Protein AF-A0A8A3P144-F1 (afdb_monomer_lite)

pLDDT: mean 85.78, std 9.94, range [51.09, 96.75]

Radius of gyration: 16.14 Å; chains: 1; bounding box: 39×35×42 Å

Secondary structure (DSSP, 8-state):
-B--EESTTT-TT--SS-EE--EEEEEETTTTEEEEEEPSSSSEEESSEEEEE--SSS-EEEEE-SEEETTSSS--EEPPTTEEEEEETTT--EEEEE--SSPPPP-BS-EEEEEE-TTSS-EEEEEEEEE--STT-PEEEEEEEEEE----

InterPro domains:
  IPR011043 Galactose oxidase/kelch, beta-propeller [SSF50965] (21-150)
  IPR015915 Kelch-type beta-propeller [G3DSA:2.120.10.80] (1-152)

Structure (mmCIF, N/CA/C/O backbone):
data_AF-A0A8A3P144-F1
#
_entry.id   AF-A0A8A3P144-F1
#
loop_
_atom_site.group_PDB
_atom_site.id
_atom_site.type_symbol
_atom_site.label_atom_id
_atom_site.label_alt_id
_atom_site.label_comp_id
_atom_site.label_asym_id
_atom_site.label_entity_id
_atom_site.label_seq_id
_atom_site.pdbx_PDB_ins_code
_atom_site.Cartn_x
_atom_site.Cartn_y
_atom_site.Cartn_z
_atom_site.occupancy
_atom_site.B_iso_or_equiv
_atom_site.auth_seq_id
_atom_site.auth_comp_id
_atom_site.auth_asym_id
_atom_site.auth_atom_id
_atom_site.pdbx_PDB_model_num
ATOM 1 N N . MET A 1 1 ? -8.048 8.316 -3.519 1.00 55.22 1 MET A N 1
ATOM 2 C CA . MET A 1 1 ? -6.981 7.533 -4.182 1.00 55.22 1 MET A CA 1
ATOM 3 C C . MET A 1 1 ? -5.641 8.124 -3.805 1.00 55.22 1 MET A C 1
ATOM 5 O O . MET A 1 1 ? -5.448 9.298 -4.099 1.00 55.22 1 MET A O 1
ATOM 9 N N . LEU A 1 2 ? -4.761 7.354 -3.170 1.00 61.09 2 LEU A N 1
ATOM 10 C CA . LEU A 1 2 ? -3.393 7.776 -2.901 1.00 61.09 2 LEU A CA 1
ATOM 11 C C . LEU A 1 2 ? -2.446 7.190 -3.944 1.00 61.09 2 LEU A C 1
ATOM 13 O O . LEU A 1 2 ? -2.492 5.984 -4.158 1.00 61.09 2 LEU A O 1
ATOM 17 N N . GLY A 1 3 ? -1.598 8.031 -4.536 1.00 66.88 3 GLY A N 1
ATOM 18 C CA . GLY A 1 3 ? -0.519 7.586 -5.413 1.00 66.88 3 GLY A CA 1
ATOM 19 C C . GLY A 1 3 ? -1.013 7.011 -6.741 1.00 66.88 3 GLY A C 1
ATOM 20 O O . GLY A 1 3 ? -1.740 6.023 -6.805 1.00 66.88 3 GLY A O 1
ATOM 21 N N . ARG A 1 4 ? -0.641 7.649 -7.847 1.00 76.88 4 ARG A N 1
ATOM 22 C CA . ARG A 1 4 ? -0.877 7.158 -9.213 1.00 76.88 4 ARG A CA 1
ATOM 23 C C . ARG A 1 4 ? 0.103 7.805 -10.172 1.00 76.88 4 ARG A C 1
ATOM 25 O O . ARG A 1 4 ? 0.522 8.943 -9.952 1.00 76.88 4 ARG A O 1
ATOM 32 N N . TRP A 1 5 ? 0.369 7.109 -11.270 1.00 83.12 5 TRP A N 1
ATOM 33 C CA . TRP A 1 5 ? 0.962 7.710 -12.455 1.00 83.12 5 TRP A CA 1
ATOM 34 C C . TRP A 1 5 ? 0.036 8.781 -13.037 1.00 83.12 5 TRP A C 1
ATOM 36 O O . TRP A 1 5 ? -1.135 8.515 -13.302 1.00 83.12 5 TRP A O 1
ATOM 46 N N . GLN A 1 6 ? 0.584 9.976 -13.234 1.00 84.00 6 GLN A N 1
ATOM 47 C CA . GLN A 1 6 ? 0.047 11.020 -14.092 1.00 84.00 6 GLN A CA 1
ATOM 48 C C . GLN A 1 6 ? 0.870 11.046 -15.372 1.00 84.00 6 GLN A C 1
ATOM 50 O O . GLN A 1 6 ? 2.082 11.241 -1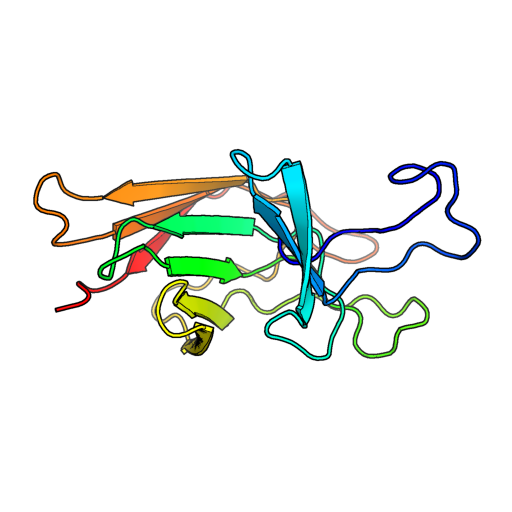5.337 1.00 84.00 6 GLN A O 1
ATOM 55 N N . SER A 1 7 ? 0.219 10.790 -16.493 1.00 84.81 7 SER A N 1
ATOM 56 C CA . SER A 1 7 ? 0.803 10.840 -17.827 1.00 84.81 7 SER A CA 1
ATOM 57 C C . SER A 1 7 ? -0.290 11.162 -18.845 1.00 84.81 7 SER A C 1
ATOM 59 O O . SER A 1 7 ? -1.474 11.189 -18.504 1.00 84.81 7 SER A O 1
ATOM 61 N N . ASN A 1 8 ? 0.084 11.323 -20.115 1.00 85.81 8 ASN A N 1
ATOM 62 C CA . ASN A 1 8 ? -0.885 11.494 -21.201 1.00 85.81 8 ASN A CA 1
ATOM 63 C C . ASN A 1 8 ? -1.885 10.314 -21.309 1.00 85.81 8 ASN A C 1
ATOM 65 O O . ASN A 1 8 ? -2.995 10.478 -21.802 1.00 85.81 8 ASN A O 1
ATOM 69 N N . ALA A 1 9 ? -1.527 9.124 -20.804 1.00 83.81 9 ALA A N 1
ATOM 70 C CA . ALA A 1 9 ? -2.426 7.967 -20.780 1.00 83.81 9 ALA A CA 1
ATOM 71 C C . ALA A 1 9 ? -3.496 8.045 -19.675 1.00 83.81 9 ALA A C 1
ATOM 73 O O . ALA A 1 9 ? -4.558 7.443 -19.812 1.00 83.81 9 ALA A O 1
ATOM 74 N N . SER A 1 10 ? -3.228 8.754 -18.572 1.00 82.31 10 SER A N 1
ATOM 75 C CA . SER A 1 10 ? -4.183 8.924 -17.468 1.00 82.31 10 SER A CA 1
ATOM 76 C C . SER A 1 10 ? -4.959 10.238 -17.548 1.00 82.31 10 SER A C 1
ATOM 78 O O . SER A 1 10 ? -6.091 10.308 -17.079 1.00 82.31 10 SER A O 1
ATOM 80 N N . ASN A 1 11 ? -4.348 11.285 -18.104 1.00 82.88 11 ASN A N 1
ATOM 81 C CA . ASN A 1 11 ? -4.936 12.605 -18.275 1.00 82.88 11 ASN A CA 1
ATOM 82 C C . ASN A 1 11 ? -4.487 13.188 -19.630 1.00 82.88 11 ASN A C 1
ATOM 84 O O . ASN A 1 11 ? -3.324 13.573 -19.748 1.00 82.88 11 ASN A O 1
ATOM 88 N N . PRO A 1 12 ? -5.387 13.319 -20.623 1.00 85.44 12 PRO A N 1
ATOM 89 C CA . PRO A 1 12 ? -5.053 13.867 -21.942 1.00 85.44 12 PRO A CA 1
ATOM 90 C C . PRO A 1 12 ? -4.514 15.306 -21.921 1.00 85.44 12 PRO A C 1
ATOM 92 O O . PRO A 1 12 ? -3.872 15.740 -22.871 1.00 85.44 12 PRO A O 1
ATOM 95 N N . ALA A 1 13 ? -4.780 16.065 -20.852 1.00 86.25 13 ALA A N 1
ATOM 96 C CA . ALA A 1 13 ? -4.259 17.419 -20.666 1.00 86.25 13 ALA A CA 1
ATOM 97 C C . ALA A 1 13 ? -2.873 17.449 -19.986 1.00 86.25 13 ALA A C 1
ATOM 99 O O . ALA A 1 13 ? -2.346 18.526 -19.708 1.00 86.25 13 ALA A O 1
ATOM 100 N N . TRP A 1 14 ? -2.284 16.289 -19.670 1.00 85.00 14 TRP A N 1
ATOM 101 C CA . TRP A 1 14 ? -0.968 16.204 -19.043 1.00 85.00 14 TRP A CA 1
ATOM 102 C C . TRP A 1 14 ? 0.146 16.538 -20.037 1.00 85.00 14 TRP A C 1
ATOM 104 O O . TRP A 1 14 ? 0.297 15.881 -21.066 1.00 85.00 14 TRP A O 1
ATOM 114 N N . SER A 1 15 ? 0.980 17.512 -19.678 1.00 84.25 15 SER A N 1
ATOM 115 C CA . SER A 1 15 ? 2.197 17.859 -20.408 1.00 84.25 15 SER A CA 1
ATOM 116 C C . SER A 1 15 ? 3.409 17.611 -19.514 1.00 84.25 15 SER A C 1
ATOM 118 O O . SER A 1 15 ? 3.529 18.213 -18.446 1.00 84.25 15 SER A O 1
ATOM 120 N N . GLY A 1 16 ? 4.285 16.696 -19.930 1.00 83.44 16 GLY A N 1
ATOM 121 C CA . GLY A 1 16 ? 5.496 16.319 -19.201 1.00 83.44 16 GLY A CA 1
ATOM 122 C C . GLY A 1 16 ? 5.718 14.804 -19.122 1.00 83.44 16 GLY A C 1
ATOM 123 O O . GLY A 1 16 ? 4.860 14.023 -19.549 1.00 83.44 16 GLY A O 1
ATOM 124 N N . PRO A 1 17 ? 6.865 14.369 -18.571 1.00 81.62 17 PRO A N 1
ATOM 125 C CA . PRO A 1 17 ? 7.137 12.954 -18.339 1.00 81.62 17 PRO A CA 1
ATOM 126 C C . PRO A 1 17 ? 6.129 12.342 -17.344 1.00 81.62 17 PRO A C 1
ATOM 128 O O . PRO A 1 17 ? 5.501 13.080 -16.575 1.00 81.62 17 PRO A O 1
ATOM 131 N N . PRO A 1 18 ? 5.944 11.006 -17.339 1.00 82.62 18 PRO A N 1
ATOM 132 C CA . PRO A 1 18 ? 5.116 10.332 -16.346 1.00 82.62 18 PRO A CA 1
ATOM 133 C C . PRO A 1 18 ? 5.568 10.655 -14.918 1.00 82.62 18 PRO A C 1
ATOM 135 O O . PRO A 1 18 ? 6.735 10.479 -14.574 1.00 82.62 18 PRO A O 1
ATOM 138 N N . LEU A 1 19 ? 4.635 11.086 -14.071 1.00 83.25 19 LEU A N 1
ATOM 139 C CA . LEU A 1 19 ? 4.908 11.458 -12.686 1.00 83.25 19 LEU A CA 1
ATOM 140 C C . LEU A 1 19 ? 4.089 10.598 -11.729 1.00 83.25 19 LEU A C 1
ATOM 142 O O . LEU A 1 19 ? 2.860 10.603 -11.783 1.00 83.25 19 LEU A O 1
ATOM 146 N N . ALA A 1 20 ? 4.749 9.903 -10.805 1.00 83.44 20 ALA A N 1
ATOM 147 C CA . ALA A 1 20 ? 4.051 9.308 -9.676 1.00 83.44 20 ALA A CA 1
ATOM 148 C C . ALA A 1 20 ? 3.637 10.426 -8.711 1.00 83.44 20 ALA A C 1
ATOM 150 O O . ALA A 1 20 ? 4.450 11.221 -8.235 1.00 83.44 20 ALA A O 1
ATOM 151 N N . THR A 1 21 ? 2.341 10.525 -8.451 1.00 82.00 21 THR A N 1
ATOM 152 C CA . THR A 1 21 ? 1.798 11.543 -7.556 1.00 82.00 21 THR A CA 1
ATOM 153 C C . THR A 1 21 ? 1.962 11.132 -6.103 1.00 82.00 21 THR A C 1
ATOM 155 O O . THR A 1 21 ? 1.932 9.960 -5.752 1.00 82.00 21 THR A O 1
ATOM 158 N N . ARG A 1 22 ? 2.114 12.135 -5.244 1.00 78.25 22 ARG A N 1
ATOM 159 C CA . ARG A 1 22 ? 2.126 11.988 -3.782 1.00 78.25 22 ARG A CA 1
ATOM 160 C C . ARG A 1 22 ? 0.819 12.437 -3.135 1.00 78.25 22 ARG A C 1
ATOM 162 O O . ARG A 1 22 ? 0.738 12.543 -1.926 1.00 78.25 22 ARG A O 1
ATOM 169 N N . GLY A 1 23 ? -0.160 12.846 -3.938 1.00 77.81 23 GLY A N 1
ATOM 170 C CA . GLY A 1 23 ? -1.423 13.403 -3.462 1.00 77.81 23 GLY A CA 1
ATOM 171 C C . GLY A 1 23 ? -2.449 12.309 -3.215 1.00 77.81 23 GLY A C 1
ATOM 172 O O . GLY A 1 23 ? -2.474 11.301 -3.926 1.00 77.81 23 GLY A O 1
ATOM 173 N N . MET A 1 24 ? -3.317 12.534 -2.236 1.00 81.25 24 MET A N 1
ATOM 174 C CA . MET A 1 24 ? -4.558 11.800 -2.094 1.00 81.25 24 MET A CA 1
ATOM 175 C C . MET A 1 24 ? -5.708 12.665 -2.598 1.00 81.25 24 MET A C 1
ATOM 177 O O . MET A 1 24 ? -6.013 13.720 -2.055 1.00 81.25 24 MET A O 1
ATOM 181 N N . ILE A 1 25 ? -6.399 12.174 -3.618 1.00 84.31 25 ILE A N 1
ATOM 182 C CA . ILE A 1 25 ? -7.608 12.827 -4.112 1.00 84.31 25 ILE A CA 1
ATOM 183 C C . ILE A 1 25 ? -8.822 12.184 -3.441 1.00 84.31 25 ILE A C 1
ATOM 185 O O . ILE A 1 25 ? -8.972 10.953 -3.468 1.00 84.31 25 ILE A O 1
ATOM 189 N N . LYS A 1 26 ? -9.673 13.022 -2.851 1.00 85.00 26 LYS A N 1
ATOM 190 C CA . LYS A 1 26 ? -10.966 12.673 -2.259 1.00 85.00 26 LYS A CA 1
ATOM 191 C C . LYS A 1 26 ? -12.075 13.268 -3.130 1.00 85.00 26 LYS A C 1
ATOM 193 O O . LYS A 1 26 ? -11.963 14.405 -3.587 1.00 85.00 26 LYS A O 1
ATOM 198 N N . TYR A 1 27 ? -13.120 12.485 -3.373 1.00 87.69 27 TYR A N 1
ATOM 199 C CA . TYR A 1 27 ? -14.304 12.922 -4.105 1.00 87.69 27 TYR A CA 1
ATOM 200 C C . TYR A 1 27 ? -15.522 12.789 -3.206 1.00 87.69 27 TYR A C 1
ATOM 202 O O . TYR A 1 27 ? -15.779 11.703 -2.680 1.00 87.69 27 TYR A O 1
ATOM 210 N N . ASP A 1 28 ? -16.245 13.888 -3.031 1.00 87.69 28 ASP A N 1
ATOM 211 C CA . ASP A 1 28 ? -17.518 13.900 -2.330 1.00 87.69 28 ASP A CA 1
ATOM 212 C C . ASP A 1 28 ? -18.650 13.674 -3.339 1.00 87.69 28 ASP A C 1
ATOM 214 O O . ASP A 1 28 ? -18.908 14.512 -4.204 1.00 87.69 28 ASP A O 1
ATOM 218 N N . TYR A 1 29 ? -19.332 12.534 -3.229 1.00 88.81 29 TYR A N 1
ATOM 219 C CA . TYR A 1 29 ? -20.436 12.185 -4.124 1.00 88.81 29 TYR A CA 1
ATOM 220 C C . TYR A 1 29 ? -21.697 13.026 -3.902 1.00 88.81 29 TYR A C 1
ATOM 222 O O . TYR A 1 29 ? -22.488 13.164 -4.831 1.00 88.81 29 TYR A O 1
ATOM 230 N N . GLN A 1 30 ? -21.910 13.564 -2.698 1.00 92.69 30 GLN A N 1
ATOM 231 C CA . GLN A 1 30 ? -23.085 14.380 -2.386 1.00 92.69 30 GLN A CA 1
ATOM 232 C C . GLN A 1 30 ? -22.904 15.810 -2.888 1.00 92.69 30 GLN A C 1
ATOM 234 O O . GLN A 1 30 ? -23.820 16.381 -3.474 1.00 92.69 30 GLN A O 1
ATOM 239 N N . MET A 1 31 ? -21.719 16.383 -2.671 1.00 92.81 31 MET A N 1
ATOM 240 C CA . MET A 1 31 ? -21.413 17.757 -3.073 1.00 92.81 31 MET A CA 1
ATOM 241 C C . MET A 1 31 ? -20.893 17.857 -4.512 1.00 92.81 31 MET A C 1
ATOM 243 O O . MET A 1 31 ? -20.877 18.947 -5.080 1.00 92.81 31 MET A O 1
ATOM 247 N N . GLY A 1 32 ? -20.444 16.747 -5.104 1.00 92.44 32 GLY A N 1
ATOM 248 C CA . GLY A 1 32 ? -19.818 16.729 -6.427 1.00 92.44 32 GLY A CA 1
ATOM 249 C C . GLY A 1 32 ? -18.457 17.430 -6.456 1.00 92.44 32 GLY A C 1
ATOM 250 O O . GLY A 1 32 ? -18.046 17.946 -7.496 1.00 92.44 32 GLY A O 1
ATOM 251 N N . THR A 1 33 ? -17.766 17.501 -5.316 1.00 92.25 33 THR A N 1
ATOM 252 C CA . THR A 1 33 ? -16.529 18.274 -5.160 1.00 92.25 33 THR A CA 1
ATOM 253 C C . THR A 1 33 ? -15.302 17.379 -5.031 1.00 92.25 33 THR A C 1
ATOM 255 O O . THR A 1 33 ? -15.327 16.294 -4.446 1.00 92.25 33 THR A O 1
ATOM 258 N N . TRP A 1 34 ? -14.189 17.862 -5.581 1.00 86.62 34 TRP A N 1
ATOM 259 C CA . TRP A 1 34 ? -12.878 17.236 -5.456 1.00 86.62 34 TRP A CA 1
ATOM 260 C C . TRP A 1 34 ? -12.053 17.977 -4.412 1.00 86.62 34 TRP A C 1
ATOM 262 O O . TRP A 1 34 ? -11.931 19.200 -4.462 1.00 86.62 34 TRP A O 1
ATOM 272 N N . THR A 1 35 ? -11.437 17.236 -3.496 1.00 86.75 35 THR A N 1
ATOM 273 C CA . THR A 1 35 ? -10.475 17.779 -2.535 1.00 86.75 35 THR A CA 1
ATOM 274 C C . THR A 1 35 ? -9.122 17.102 -2.716 1.00 86.75 35 THR A C 1
ATOM 276 O O . THR A 1 35 ? -9.022 15.880 -2.869 1.00 86.75 35 THR A O 1
ATOM 279 N N . ASN A 1 36 ? -8.070 17.921 -2.748 1.00 80.06 36 ASN A N 1
ATOM 280 C CA . ASN A 1 36 ? -6.692 17.456 -2.810 1.00 80.06 36 ASN A CA 1
ATOM 281 C C . ASN A 1 36 ? -6.115 17.490 -1.398 1.00 80.06 36 ASN A C 1
ATOM 283 O O . ASN A 1 36 ? -5.852 18.559 -0.852 1.00 80.06 36 ASN A O 1
ATOM 287 N N . ASP A 1 37 ? -5.957 16.311 -0.818 1.00 74.44 37 ASP A N 1
ATOM 288 C CA . ASP A 1 37 ? -5.246 16.122 0.432 1.00 74.44 37 ASP A CA 1
ATOM 289 C C . ASP A 1 37 ? -3.800 15.767 0.076 1.00 74.44 37 ASP A C 1
ATOM 291 O O . ASP A 1 37 ? -3.544 14.897 -0.765 1.00 74.44 37 ASP A O 1
ATOM 295 N N . THR A 1 38 ? -2.825 16.456 0.663 1.00 68.19 38 THR A N 1
ATOM 296 C CA . THR A 1 38 ? -1.427 16.061 0.478 1.00 68.19 38 THR A CA 1
ATOM 297 C C . THR A 1 38 ? -1.298 14.639 1.007 1.00 68.19 38 THR A C 1
ATOM 299 O O . THR A 1 38 ? -1.681 14.370 2.138 1.00 68.19 38 THR A O 1
ATOM 302 N N . GLY A 1 39 ? -0.834 13.686 0.199 1.00 61.97 39 GLY A N 1
ATOM 303 C CA . GLY A 1 39 ? -0.760 12.300 0.651 1.00 61.97 39 GLY A CA 1
ATOM 304 C C . GLY A 1 39 ? 0.197 12.132 1.840 1.00 61.97 39 GLY A C 1
ATOM 305 O O . GLY A 1 39 ? 0.894 13.072 2.237 1.00 61.97 39 GLY A O 1
ATOM 306 N N . PRO A 1 40 ? 0.194 10.943 2.456 1.00 59.03 40 PRO A N 1
ATOM 307 C CA . PRO A 1 40 ? 0.969 10.626 3.644 1.00 59.03 40 PRO A CA 1
ATOM 308 C C . PRO A 1 40 ? 2.473 10.833 3.467 1.00 59.03 40 PRO A C 1
ATOM 310 O O . PRO A 1 40 ? 3.103 11.295 4.415 1.00 59.03 40 PRO A O 1
ATOM 313 N N . ASP A 1 41 ? 3.004 10.616 2.263 1.00 62.19 41 ASP A N 1
ATOM 314 C CA . ASP A 1 41 ? 4.428 10.742 1.972 1.00 62.19 41 ASP A CA 1
ATOM 315 C C . ASP A 1 41 ? 4.764 11.997 1.160 1.00 62.19 41 ASP A C 1
ATOM 317 O O . ASP A 1 41 ? 3.990 12.494 0.339 1.00 62.19 41 ASP A O 1
ATOM 321 N N . GLN A 1 42 ? 5.986 12.501 1.340 1.00 67.62 42 GLN A N 1
ATOM 322 C CA . GLN A 1 42 ? 6.524 13.573 0.493 1.00 67.62 42 GLN A CA 1
ATOM 323 C C . GLN A 1 42 ? 6.942 13.071 -0.898 1.00 67.62 42 GLN A C 1
ATOM 325 O O . GLN A 1 42 ? 7.188 13.891 -1.793 1.00 67.62 42 GLN A O 1
ATOM 330 N N . THR A 1 43 ? 6.973 11.748 -1.061 1.00 78.50 43 THR A N 1
ATOM 331 C CA . THR A 1 43 ? 7.437 11.000 -2.225 1.00 78.50 43 THR A CA 1
ATOM 332 C C . THR A 1 43 ? 6.254 10.528 -3.065 1.00 78.50 43 THR A C 1
ATOM 334 O O . THR A 1 43 ? 5.236 10.095 -2.534 1.00 78.50 43 THR A O 1
ATOM 337 N N . GLY A 1 44 ? 6.373 10.630 -4.390 1.00 80.88 44 GLY A N 1
ATOM 338 C CA . GLY A 1 44 ? 5.370 10.073 -5.296 1.00 80.88 44 GLY A CA 1
ATOM 339 C C . GLY A 1 44 ? 5.340 8.554 -5.203 1.00 80.88 44 GLY A C 1
ATOM 340 O O . GLY A 1 44 ? 6.404 7.943 -5.181 1.00 80.88 44 GLY A O 1
ATOM 341 N N . SER A 1 45 ? 4.154 7.952 -5.159 1.00 86.75 45 SER A N 1
ATOM 342 C CA . SER A 1 45 ? 3.995 6.498 -5.126 1.00 86.75 45 SER A CA 1
ATOM 343 C C . SER A 1 45 ? 3.043 6.019 -6.217 1.00 86.75 45 SER A C 1
ATOM 345 O O . SER A 1 45 ? 2.148 6.744 -6.666 1.00 86.75 45 SER A O 1
ATOM 347 N N . ALA A 1 46 ? 3.271 4.806 -6.709 1.00 88.12 46 ALA A N 1
ATOM 348 C CA . ALA A 1 46 ? 2.433 4.182 -7.724 1.00 88.12 46 ALA A CA 1
ATOM 349 C C . ALA A 1 46 ? 2.541 2.655 -7.659 1.00 88.12 46 ALA A C 1
ATOM 351 O O . ALA A 1 46 ? 3.442 2.106 -7.035 1.00 88.12 46 ALA A O 1
ATOM 352 N N . GLU A 1 47 ? 1.624 1.965 -8.338 1.00 90.00 47 GLU A N 1
ATOM 353 C CA . GLU A 1 47 ? 1.658 0.506 -8.546 1.00 90.00 47 GLU A CA 1
ATOM 354 C C . GLU A 1 47 ? 1.657 -0.359 -7.268 1.00 90.00 47 GLU A C 1
ATOM 356 O O . GLU A 1 47 ? 1.914 -1.559 -7.351 1.00 90.00 47 GLU A O 1
ATOM 361 N N . GLY A 1 48 ? 1.365 0.230 -6.108 1.00 91.06 48 GLY A N 1
ATOM 362 C CA . GLY A 1 48 ? 1.046 -0.484 -4.873 1.00 91.06 48 GLY A CA 1
ATOM 363 C C . GLY A 1 48 ? -0.455 -0.728 -4.743 1.00 91.06 48 GLY A C 1
ATOM 364 O O . GLY A 1 48 ? -1.226 -0.479 -5.678 1.00 91.06 48 GLY A O 1
ATOM 365 N N . VAL A 1 49 ? -0.878 -1.165 -3.559 1.00 92.69 49 VAL A N 1
ATOM 366 C CA . VAL A 1 49 ? -2.299 -1.321 -3.232 1.00 92.69 49 VAL A CA 1
ATOM 367 C C . VAL A 1 49 ? -2.725 -0.325 -2.162 1.00 92.69 49 VAL A C 1
ATOM 369 O O . VAL A 1 49 ? -1.933 0.060 -1.307 1.00 92.69 49 VAL A O 1
ATOM 372 N N . MET A 1 50 ? -3.994 0.077 -2.203 1.00 91.88 50 MET A N 1
ATOM 373 C CA . MET A 1 50 ? -4.648 0.817 -1.131 1.00 91.88 50 MET A CA 1
ATOM 374 C C . MET A 1 50 ? -6.022 0.199 -0.884 1.00 91.88 50 MET A C 1
ATOM 376 O O . MET A 1 50 ? -6.839 0.123 -1.802 1.00 91.88 50 MET A O 1
ATOM 380 N N . LEU A 1 51 ? -6.273 -0.228 0.349 1.00 94.19 51 LEU A N 1
ATOM 381 C CA . LEU A 1 51 ? -7.490 -0.920 0.756 1.00 94.19 51 LEU A CA 1
ATOM 382 C C . LEU A 1 51 ? -8.182 -0.149 1.875 1.00 94.19 51 LEU A C 1
ATOM 384 O O . LEU A 1 51 ? -7.533 0.357 2.787 1.00 94.19 51 LEU A O 1
ATOM 388 N N . TYR A 1 52 ? -9.506 -0.073 1.800 1.00 93.25 52 TYR A N 1
ATOM 389 C CA . TYR A 1 52 ? -10.331 0.433 2.890 1.00 93.25 52 TYR A CA 1
ATOM 390 C C . TYR A 1 52 ? -10.637 -0.699 3.867 1.00 93.25 52 TYR A C 1
ATOM 392 O O . TYR A 1 52 ? -11.066 -1.774 3.445 1.00 93.25 52 TYR A O 1
ATOM 400 N N . LEU A 1 53 ? -10.468 -0.434 5.160 1.00 93.19 53 LEU A N 1
ATOM 401 C CA . LEU A 1 53 ? -10.916 -1.315 6.232 1.00 93.19 53 LEU A CA 1
ATOM 402 C C . LEU A 1 53 ? -11.914 -0.570 7.119 1.00 93.19 53 LEU A C 1
ATOM 404 O O . LEU A 1 53 ? -11.619 0.554 7.539 1.00 93.19 53 LEU A O 1
ATOM 408 N N . PRO A 1 54 ? -13.050 -1.190 7.487 1.00 91.81 54 PRO A N 1
ATOM 409 C CA . PRO A 1 54 ? -14.016 -0.607 8.416 1.00 91.81 54 PRO A CA 1
ATOM 410 C C . PRO A 1 54 ? -13.557 -0.733 9.883 1.00 91.81 54 PRO A C 1
ATOM 412 O O . PRO A 1 54 ? -14.354 -1.069 10.761 1.00 91.81 54 PRO A O 1
ATOM 415 N N . ALA A 1 55 ? -12.269 -0.484 10.127 1.00 85.69 55 ALA A N 1
ATOM 416 C CA . ALA A 1 55 ? -11.657 -0.359 11.442 1.00 85.69 55 ALA A CA 1
ATOM 417 C C . ALA A 1 55 ? -11.602 1.122 11.845 1.00 85.69 55 ALA A C 1
ATOM 419 O O . ALA A 1 55 ? -11.449 1.975 10.976 1.00 85.69 55 ALA A O 1
ATOM 420 N N . SER A 1 56 ? -11.692 1.445 13.138 1.00 82.12 56 SER A N 1
ATOM 421 C CA . SER A 1 56 ? -12.024 2.800 13.628 1.00 82.12 56 SER A CA 1
ATOM 422 C C . SER A 1 56 ? -13.485 3.199 13.336 1.00 82.12 56 SER A C 1
ATOM 424 O O . SER A 1 56 ? -14.272 2.430 12.783 1.00 82.12 56 SER A O 1
ATOM 426 N N . ARG A 1 57 ? -13.888 4.404 13.752 1.00 83.50 57 ARG A N 1
ATOM 427 C CA . ARG A 1 57 ? -15.277 4.887 13.685 1.00 83.50 57 ARG A CA 1
ATOM 428 C C . ARG A 1 57 ? -15.773 5.111 12.255 1.00 83.50 57 ARG A C 1
ATOM 430 O O . ARG A 1 57 ? -16.949 4.895 11.981 1.00 83.50 57 ARG A O 1
ATOM 437 N N . ILE A 1 58 ? -14.894 5.590 11.374 1.00 88.25 58 ILE A N 1
ATOM 438 C CA . ILE A 1 58 ? -15.207 5.908 9.965 1.00 88.25 58 ILE A CA 1
ATOM 439 C C . ILE A 1 58 ? -14.507 4.935 9.005 1.00 88.25 58 ILE A C 1
ATOM 441 O O . ILE A 1 58 ? -14.986 4.689 7.896 1.00 88.25 58 ILE A O 1
ATOM 445 N N . GLY A 1 59 ? -13.396 4.344 9.437 1.00 91.00 59 GLY A N 1
ATOM 446 C CA . GLY A 1 59 ? -12.562 3.487 8.610 1.00 91.00 59 GLY A CA 1
ATOM 447 C C . GLY A 1 59 ? -11.133 4.001 8.514 1.00 91.00 59 GLY A C 1
ATOM 448 O O . GLY A 1 59 ? -10.844 5.177 8.753 1.00 91.00 59 GLY A O 1
ATOM 449 N N . ILE A 1 60 ? -10.253 3.108 8.087 1.00 91.94 60 ILE A N 1
ATOM 450 C CA . ILE A 1 60 ? -8.858 3.405 7.783 1.00 91.94 60 ILE A CA 1
ATOM 451 C C . ILE A 1 60 ? -8.546 3.001 6.343 1.00 91.94 60 ILE A C 1
ATOM 453 O O . ILE A 1 60 ? -9.187 2.117 5.769 1.00 91.94 60 ILE A O 1
ATOM 457 N N . LEU A 1 61 ? -7.538 3.640 5.760 1.00 92.38 61 LEU A N 1
ATOM 458 C CA . LEU A 1 61 ? -6.926 3.218 4.506 1.00 92.38 61 LEU A CA 1
ATOM 459 C C . LEU A 1 61 ? -5.572 2.590 4.813 1.00 92.38 61 LEU A C 1
ATOM 461 O O . LEU A 1 61 ? -4.737 3.218 5.459 1.00 92.38 61 LEU A O 1
ATOM 465 N N . VAL A 1 62 ? -5.353 1.374 4.329 1.00 93.25 62 VAL A N 1
ATOM 466 C CA . VAL A 1 62 ? -4.072 0.671 4.427 1.00 93.25 62 VAL A CA 1
ATOM 467 C C . VAL A 1 62 ? -3.437 0.640 3.048 1.00 93.25 62 VAL A C 1
ATOM 469 O O . VAL A 1 62 ? -4.089 0.223 2.090 1.00 93.25 62 VAL A O 1
ATOM 472 N N . TYR A 1 63 ? -2.187 1.083 2.928 1.00 91.56 63 TYR A N 1
ATOM 473 C CA . TYR A 1 63 ? -1.444 1.047 1.671 1.00 91.56 63 TYR A CA 1
ATOM 474 C C . TYR A 1 63 ? -0.005 0.575 1.877 1.00 91.56 63 TYR A C 1
ATOM 476 O O . TYR A 1 63 ? 0.611 0.860 2.902 1.00 91.56 63 TYR A O 1
ATOM 484 N N . PHE A 1 64 ? 0.509 -0.183 0.910 1.00 93.44 64 PHE A N 1
ATOM 485 C CA . PHE A 1 64 ? 1.861 -0.745 0.939 1.00 93.44 64 PHE A CA 1
ATOM 486 C C . PHE A 1 64 ? 2.284 -1.245 -0.448 1.00 93.44 64 PHE A C 1
ATOM 488 O O . PHE A 1 64 ? 1.453 -1.407 -1.354 1.00 93.44 64 PHE A O 1
ATOM 495 N N . GLY A 1 65 ? 3.585 -1.506 -0.589 1.00 92.62 65 GLY A N 1
ATOM 496 C CA . GLY A 1 65 ? 4.200 -2.019 -1.808 1.00 92.62 65 GLY A CA 1
ATOM 497 C C . GLY A 1 65 ? 4.154 -1.052 -2.990 1.00 92.62 65 GLY A C 1
ATOM 498 O O . GLY A 1 65 ? 3.791 0.119 -2.870 1.00 92.62 65 GLY A O 1
ATOM 499 N N . GLY A 1 66 ? 4.537 -1.550 -4.164 1.00 91.75 66 GLY A N 1
ATOM 500 C CA . GLY A 1 66 ? 4.624 -0.739 -5.369 1.00 91.75 66 GLY A CA 1
ATOM 501 C C . GLY A 1 66 ? 5.974 -0.056 -5.510 1.00 91.75 66 GLY A C 1
ATOM 502 O O . GLY A 1 66 ? 7.025 -0.627 -5.224 1.00 91.75 66 GLY A O 1
ATOM 503 N N . ILE A 1 67 ? 5.941 1.169 -6.012 1.00 89.31 67 ILE A N 1
ATOM 504 C CA . ILE A 1 67 ? 7.125 1.962 -6.308 1.00 89.31 67 ILE A CA 1
ATOM 505 C C . ILE A 1 67 ? 7.016 3.365 -5.724 1.00 89.31 67 ILE A C 1
ATOM 507 O O . ILE A 1 67 ? 5.921 3.904 -5.547 1.00 89.31 67 ILE A O 1
ATOM 511 N N . GLN A 1 68 ? 8.174 3.969 -5.497 1.00 88.44 68 GLN A N 1
ATOM 512 C CA . GLN A 1 68 ? 8.341 5.329 -5.019 1.00 88.44 68 GLN A CA 1
ATOM 513 C C . GLN A 1 68 ? 9.255 6.123 -5.961 1.00 88.44 68 GLN A C 1
ATOM 515 O O . GLN A 1 68 ? 10.170 5.575 -6.574 1.00 88.44 68 GLN A O 1
ATOM 520 N N . THR A 1 69 ? 9.027 7.431 -6.069 1.00 83.75 69 THR A N 1
ATOM 521 C CA . THR A 1 69 ? 9.840 8.351 -6.882 1.00 83.75 69 THR A CA 1
ATOM 522 C C . THR A 1 69 ? 10.425 9.474 -6.016 1.00 83.75 69 THR A C 1
ATOM 524 O O . THR A 1 69 ? 9.908 10.601 -6.037 1.00 83.75 69 THR A O 1
ATOM 527 N N . PRO A 1 70 ? 11.468 9.200 -5.209 1.00 74.50 70 PRO A N 1
ATOM 528 C CA . PRO A 1 70 ? 11.996 10.151 -4.223 1.00 74.50 70 PRO A CA 1
ATOM 529 C C . PRO A 1 70 ? 12.539 11.445 -4.845 1.00 74.50 70 PRO A C 1
ATOM 531 O O . PRO A 1 70 ? 12.436 12.508 -4.238 1.00 74.50 70 PRO A O 1
ATOM 534 N N . TYR A 1 71 ? 13.043 11.392 -6.081 1.00 70.38 71 TYR A N 1
ATOM 535 C CA . TYR A 1 71 ? 13.724 12.524 -6.724 1.00 70.38 71 TYR A CA 1
ATOM 536 C C . TYR A 1 71 ? 12.919 13.216 -7.833 1.00 70.38 71 TYR A C 1
ATOM 538 O O . TYR A 1 71 ? 13.492 13.993 -8.587 1.00 70.38 71 TYR A O 1
ATOM 546 N N . LYS A 1 72 ? 11.599 12.970 -7.938 1.00 62.59 72 LYS A N 1
ATOM 547 C CA . LYS A 1 72 ? 10.640 13.575 -8.904 1.00 62.59 72 LYS A CA 1
ATOM 548 C C . LYS A 1 72 ? 10.952 13.425 -10.408 1.00 62.59 72 LYS A C 1
ATOM 550 O O . LYS A 1 72 ? 10.045 13.610 -11.210 1.00 62.59 72 LYS A O 1
ATOM 555 N N . ILE A 1 73 ? 12.182 13.090 -10.790 1.00 57.88 73 ILE A N 1
ATOM 556 C CA . ILE A 1 73 ? 12.712 13.116 -12.157 1.00 57.88 73 ILE A CA 1
ATOM 557 C C . ILE A 1 73 ? 13.150 11.691 -12.522 1.00 57.88 73 ILE A C 1
ATOM 559 O O . ILE A 1 73 ? 14.320 11.410 -12.698 1.00 57.88 73 ILE A O 1
ATOM 563 N N . GLU A 1 74 ? 12.195 10.760 -12.590 1.00 61.50 74 GLU A N 1
ATOM 564 C CA . GLU A 1 74 ? 12.363 9.428 -13.216 1.00 61.50 74 GLU A CA 1
ATOM 565 C C . GLU A 1 74 ? 13.075 8.326 -12.416 1.00 61.50 74 GLU A C 1
ATOM 567 O O . GLU A 1 74 ? 12.953 7.155 -12.778 1.00 61.50 74 GLU A O 1
ATOM 572 N N . THR A 1 75 ? 13.757 8.619 -11.305 1.00 74.00 75 THR A N 1
ATOM 573 C CA . THR A 1 75 ? 14.286 7.535 -10.459 1.00 74.00 75 THR A CA 1
ATOM 574 C C . THR A 1 75 ? 13.149 6.848 -9.711 1.00 74.00 75 THR A C 1
ATOM 576 O O . THR A 1 75 ? 12.593 7.394 -8.756 1.00 74.00 75 THR A O 1
ATOM 579 N N . VAL A 1 76 ? 12.812 5.644 -10.165 1.00 82.06 76 VAL A N 1
ATOM 580 C CA . VAL A 1 76 ? 11.829 4.765 -9.539 1.00 82.06 76 VAL A CA 1
ATOM 581 C C . VAL A 1 76 ? 12.566 3.760 -8.660 1.00 82.06 76 VAL A C 1
ATOM 583 O O . VAL A 1 76 ? 13.463 3.064 -9.131 1.00 82.06 76 VAL A O 1
ATOM 586 N N . VAL A 1 77 ? 12.175 3.679 -7.393 1.00 87.62 77 VAL A N 1
ATOM 587 C CA . VAL A 1 77 ? 12.650 2.663 -6.448 1.00 87.62 77 VAL A CA 1
ATOM 588 C C . VAL A 1 77 ? 11.479 1.807 -5.991 1.00 87.62 77 VAL A C 1
ATOM 590 O O . VAL A 1 77 ? 10.331 2.253 -6.016 1.00 87.62 77 VAL A O 1
ATOM 593 N N . LEU A 1 78 ? 11.755 0.570 -5.594 1.00 88.25 78 LEU A N 1
ATOM 594 C CA . LEU A 1 78 ? 10.741 -0.280 -4.984 1.00 88.25 78 LEU A CA 1
ATOM 595 C C . LEU A 1 78 ? 10.345 0.263 -3.609 1.00 88.25 78 LEU A C 1
ATOM 597 O O . LEU A 1 78 ? 11.194 0.736 -2.855 1.00 88.25 78 LEU A O 1
ATOM 601 N N . SER A 1 79 ? 9.050 0.198 -3.305 1.00 90.38 79 SER A N 1
ATOM 602 C CA . SER A 1 79 ? 8.558 0.440 -1.954 1.00 90.38 79 SER A CA 1
ATOM 603 C C . SER A 1 79 ? 8.737 -0.839 -1.138 1.00 90.38 79 SER A C 1
ATOM 605 O O . SER A 1 79 ? 8.237 -1.880 -1.579 1.00 90.38 79 SER A O 1
ATOM 607 N N . PRO A 1 80 ? 9.380 -0.773 0.039 1.00 92.25 80 PRO A N 1
ATOM 608 C CA . PRO A 1 80 ? 9.530 -1.933 0.902 1.00 92.25 80 PRO A CA 1
ATOM 609 C C . PRO A 1 80 ? 8.177 -2.548 1.265 1.00 92.25 80 PRO A C 1
ATOM 611 O O . PRO A 1 80 ? 7.252 -1.829 1.656 1.00 92.25 80 PRO A O 1
ATOM 614 N N . MET A 1 81 ? 8.056 -3.871 1.157 1.00 93.56 81 MET A N 1
ATOM 615 C CA . MET A 1 81 ? 6.828 -4.586 1.541 1.00 93.56 81 MET A CA 1
ATOM 616 C C . MET A 1 81 ? 6.648 -4.700 3.060 1.00 93.56 81 MET A C 1
ATOM 618 O O . MET A 1 81 ? 5.542 -4.979 3.520 1.00 93.56 81 MET A O 1
ATOM 622 N N . ASP A 1 82 ? 7.706 -4.459 3.843 1.00 94.81 82 ASP A N 1
ATOM 623 C CA . ASP A 1 82 ? 7.636 -4.419 5.306 1.00 94.81 82 ASP A CA 1
ATOM 624 C C . ASP A 1 82 ? 7.001 -3.128 5.839 1.00 94.81 82 ASP A C 1
ATOM 626 O O . ASP A 1 82 ? 6.606 -3.092 7.001 1.00 94.81 82 ASP A O 1
ATOM 630 N N . GLN A 1 83 ? 6.882 -2.074 5.028 1.00 93.56 83 GLN A N 1
ATOM 631 C CA . GLN A 1 83 ? 6.297 -0.801 5.444 1.00 93.56 83 GLN A CA 1
ATOM 632 C C . GLN A 1 83 ? 4.807 -0.756 5.124 1.00 93.56 83 GLN A C 1
ATOM 634 O O . GLN A 1 83 ? 4.388 -0.578 3.980 1.00 93.56 83 GLN A O 1
ATOM 639 N N . ILE A 1 84 ? 3.999 -0.895 6.173 1.00 93.62 84 ILE A N 1
ATOM 640 C CA . ILE A 1 84 ? 2.546 -0.819 6.096 1.00 93.62 84 ILE A CA 1
ATOM 641 C C . ILE A 1 84 ? 2.112 0.552 6.567 1.00 93.62 84 ILE A C 1
ATOM 643 O O . ILE A 1 84 ? 2.260 0.914 7.737 1.00 93.62 84 ILE A O 1
ATOM 647 N N . HIS A 1 85 ? 1.539 1.317 5.657 1.00 91.06 85 HIS A N 1
ATOM 648 C CA . HIS A 1 85 ? 1.086 2.649 5.969 1.00 91.06 85 HIS A CA 1
ATOM 649 C C . HIS A 1 85 ? -0.422 2.671 6.186 1.00 91.06 85 HIS A C 1
ATOM 651 O O . HIS A 1 85 ? -1.197 2.071 5.439 1.00 91.06 85 HIS A O 1
ATOM 657 N N . ILE A 1 86 ? -0.836 3.391 7.218 1.00 91.12 86 ILE A N 1
ATOM 658 C CA . ILE A 1 86 ? -2.209 3.448 7.696 1.00 91.12 86 ILE A CA 1
ATOM 659 C C . ILE A 1 86 ? -2.618 4.912 7.780 1.00 91.12 86 ILE A C 1
ATOM 661 O O . ILE A 1 86 ? -1.928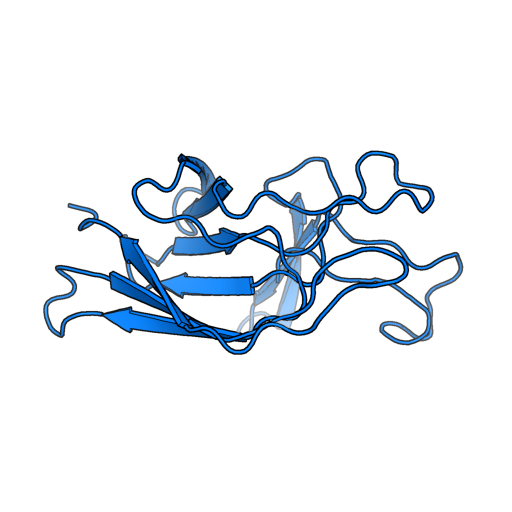 5.737 8.381 1.00 91.12 86 ILE A O 1
ATOM 665 N N . TYR A 1 87 ? -3.757 5.232 7.185 1.00 89.06 87 TYR A N 1
ATOM 666 C CA . TYR A 1 87 ? -4.370 6.548 7.247 1.00 89.06 87 TYR A CA 1
ATOM 667 C C . TYR A 1 87 ? -5.745 6.439 7.897 1.00 89.06 87 TYR A C 1
ATOM 669 O O . TYR A 1 87 ? -6.640 5.790 7.355 1.00 89.06 87 TYR A O 1
ATOM 677 N N . ASP A 1 88 ? -5.912 7.075 9.052 1.00 89.50 88 ASP A N 1
ATOM 678 C CA . ASP A 1 88 ? -7.204 7.173 9.724 1.00 89.50 88 ASP A CA 1
ATOM 679 C C . ASP A 1 88 ? -8.012 8.319 9.114 1.00 89.50 88 ASP A C 1
ATOM 681 O O . ASP A 1 88 ? -7.632 9.490 9.182 1.00 89.50 88 ASP A O 1
ATOM 685 N N . ILE A 1 89 ? -9.147 7.969 8.508 1.00 88.25 89 ILE A N 1
ATOM 686 C CA . ILE A 1 89 ? -9.999 8.911 7.783 1.00 88.25 89 ILE A CA 1
ATOM 687 C C . ILE A 1 89 ? -10.626 9.925 8.743 1.00 88.25 89 ILE A C 1
ATOM 689 O O . ILE A 1 89 ? -10.808 11.083 8.368 1.00 88.25 89 ILE A O 1
ATOM 693 N N . GLN A 1 90 ? -10.947 9.514 9.973 1.00 86.75 90 GLN A N 1
ATOM 694 C CA . GLN A 1 90 ? -11.625 10.380 10.933 1.00 86.75 90 GLN A CA 1
ATOM 695 C C . GLN A 1 90 ? -10.695 11.471 11.450 1.00 86.75 90 GLN A C 1
ATOM 697 O O . GLN A 1 90 ? -11.036 12.652 11.424 1.00 86.75 90 GLN A O 1
ATOM 702 N N . SER A 1 91 ? -9.533 11.068 11.957 1.00 87.62 91 SER A N 1
ATOM 703 C CA . SER A 1 91 ? -8.572 11.980 12.576 1.00 87.62 91 SER A CA 1
ATOM 704 C C . SER A 1 91 ? -7.643 12.643 11.555 1.00 87.62 91 SER A C 1
ATOM 706 O O . SER A 1 91 ? -6.906 13.566 11.902 1.00 87.62 91 SER A O 1
ATOM 708 N N . SER A 1 92 ? -7.672 12.184 10.297 1.00 85.75 92 SER A N 1
ATOM 709 C CA . SER A 1 92 ? -6.699 12.533 9.254 1.00 85.75 92 SER A CA 1
ATOM 710 C C . SER A 1 92 ? -5.246 12.246 9.664 1.00 85.75 92 SER A C 1
ATOM 712 O O . SER A 1 92 ? -4.314 12.836 9.110 1.00 85.75 92 SER A O 1
ATOM 714 N N . GLN A 1 93 ? -5.050 11.333 10.623 1.00 86.44 93 GLN A N 1
ATOM 715 C CA . GLN A 1 93 ? -3.741 10.931 11.128 1.00 86.44 93 GLN A CA 1
ATOM 716 C C . GLN A 1 93 ? -3.137 9.799 10.305 1.00 86.44 93 GLN A C 1
ATOM 718 O O . GLN A 1 93 ? -3.823 9.042 9.616 1.00 86.44 93 GLN A O 1
ATOM 723 N N . ARG A 1 94 ? -1.810 9.713 10.372 1.00 84.75 94 ARG A N 1
ATOM 724 C CA . ARG A 1 94 ? -0.990 8.820 9.555 1.00 84.75 94 ARG A CA 1
ATOM 725 C C . ARG A 1 94 ? -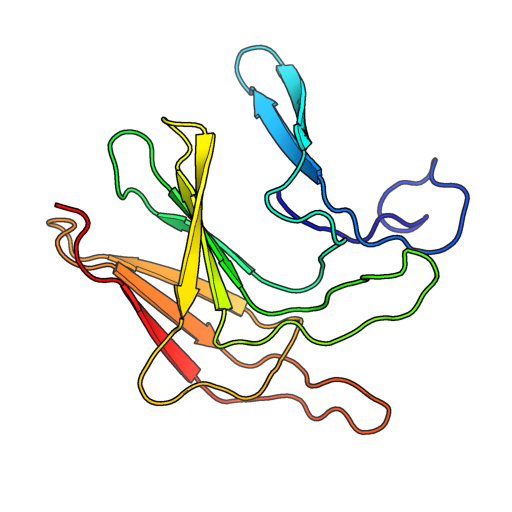0.073 8.024 10.458 1.00 84.75 94 ARG A C 1
ATOM 727 O O . ARG A 1 94 ? 0.559 8.586 11.349 1.00 84.75 94 ARG A O 1
ATOM 734 N N . TYR A 1 95 ? 0.039 6.739 10.171 1.00 88.75 95 TYR A N 1
ATOM 735 C CA . TYR A 1 95 ? 0.880 5.815 10.909 1.00 88.75 95 TYR A CA 1
ATOM 736 C C . TYR A 1 95 ? 1.625 4.926 9.923 1.00 88.75 95 TYR A C 1
ATOM 738 O O . TYR A 1 95 ? 1.068 4.520 8.906 1.00 88.75 95 TYR A O 1
ATOM 746 N N . THR A 1 96 ? 2.869 4.594 10.244 1.00 91.12 96 THR A N 1
ATOM 747 C CA . THR A 1 96 ? 3.635 3.580 9.520 1.00 91.12 96 THR A CA 1
ATOM 748 C C . THR A 1 96 ? 3.985 2.487 10.509 1.00 91.12 96 THR A C 1
ATOM 750 O O . THR A 1 96 ? 4.557 2.760 11.564 1.00 91.12 96 THR A O 1
ATOM 753 N N . GLN A 1 97 ? 3.621 1.258 10.177 1.00 91.88 97 GLN A N 1
ATOM 754 C CA . GLN A 1 97 ? 3.936 0.074 10.958 1.00 91.88 97 GLN A CA 1
ATOM 755 C C . GLN A 1 97 ? 4.848 -0.833 10.146 1.00 91.88 97 GLN A C 1
ATOM 757 O O . GLN A 1 97 ? 4.731 -0.914 8.924 1.00 91.88 97 GLN A O 1
ATOM 762 N N . LYS A 1 98 ? 5.760 -1.518 10.836 1.00 94.12 98 LYS A N 1
ATOM 763 C CA . LYS A 1 98 ? 6.563 -2.564 10.216 1.00 94.12 98 LYS A CA 1
ATOM 764 C C . LYS A 1 98 ? 5.851 -3.902 10.327 1.00 94.12 98 LYS A C 1
ATOM 766 O O . LYS A 1 98 ? 5.486 -4.304 11.431 1.00 94.12 98 LYS A O 1
ATOM 771 N N . ALA A 1 99 ? 5.681 -4.582 9.199 1.00 94.38 99 ALA A N 1
ATOM 772 C CA . ALA A 1 99 ? 5.244 -5.966 9.180 1.00 94.38 99 ALA A CA 1
ATOM 773 C C . ALA A 1 99 ? 6.302 -6.863 9.838 1.00 94.38 99 ALA A C 1
ATOM 775 O O . ALA A 1 99 ? 7.501 -6.575 9.821 1.00 94.38 99 ALA A O 1
ATOM 776 N N . THR A 1 100 ? 5.844 -7.957 10.431 1.00 94.12 100 THR A N 1
ATOM 777 C CA . THR A 1 100 ? 6.685 -8.973 11.068 1.00 94.12 100 THR A CA 1
ATOM 778 C C . THR A 1 100 ? 6.333 -10.350 10.511 1.00 94.12 100 THR A C 1
ATOM 780 O O . THR A 1 100 ? 5.314 -10.514 9.841 1.00 94.12 100 THR A O 1
ATO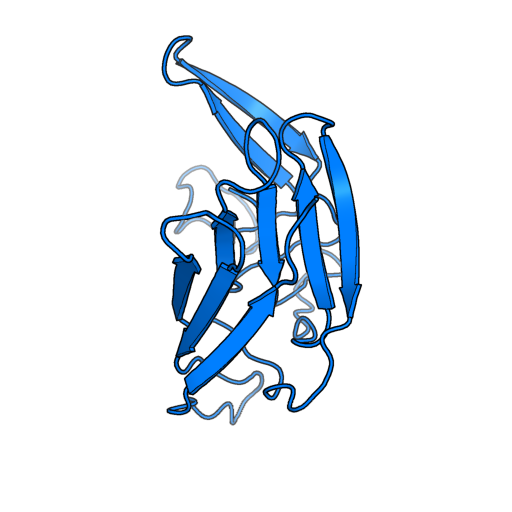M 783 N N . GLY A 1 101 ? 7.180 -11.346 10.778 1.00 93.50 101 GLY A N 1
ATOM 784 C CA . GLY A 1 101 ? 7.017 -12.694 10.232 1.00 93.50 101 GLY A CA 1
ATOM 785 C C . GLY A 1 101 ? 7.675 -12.840 8.862 1.00 93.50 101 GLY A C 1
ATOM 786 O O . GLY A 1 101 ? 8.767 -12.316 8.641 1.00 93.50 101 GLY A O 1
ATOM 787 N N . GLU A 1 102 ? 7.033 -13.585 7.963 1.00 94.94 102 GLU A N 1
ATOM 788 C CA . GLU A 1 102 ? 7.527 -13.782 6.601 1.00 94.94 102 GLU A CA 1
ATOM 789 C C . GLU A 1 102 ? 7.070 -12.630 5.704 1.00 94.94 102 GLU A C 1
ATOM 791 O O . GLU A 1 102 ? 5.882 -12.463 5.425 1.00 94.94 102 GLU A O 1
ATOM 796 N N . ILE A 1 103 ? 8.031 -11.822 5.266 1.00 95.19 103 ILE A N 1
ATOM 797 C CA . ILE A 1 103 ? 7.769 -10.640 4.452 1.00 95.19 103 ILE A CA 1
ATOM 798 C C . ILE A 1 103 ? 8.057 -10.996 2.991 1.00 95.19 103 ILE A C 1
ATOM 800 O O . ILE A 1 103 ? 9.168 -11.449 2.696 1.00 95.19 103 ILE A O 1
ATOM 804 N N . PRO A 1 104 ? 7.100 -10.795 2.067 1.00 93.56 104 PRO A N 1
ATOM 805 C CA . PRO A 1 104 ? 7.345 -11.036 0.655 1.00 93.56 104 PRO A CA 1
ATOM 806 C C . PRO A 1 104 ? 8.443 -10.114 0.125 1.00 93.56 104 PRO A C 1
ATOM 808 O O . PRO A 1 104 ? 8.583 -8.975 0.567 1.00 93.56 104 PRO A O 1
ATOM 811 N N . GLY A 1 105 ? 9.166 -10.578 -0.895 1.00 92.12 105 GLY A N 1
ATOM 812 C CA . GLY A 1 105 ? 10.080 -9.713 -1.640 1.00 92.12 105 GLY A CA 1
ATOM 813 C C . GLY A 1 105 ? 9.368 -8.494 -2.239 1.00 92.12 105 GLY A C 1
ATOM 814 O O . GLY A 1 105 ? 8.189 -8.570 -2.612 1.00 92.12 105 GLY A O 1
ATOM 815 N N . ASP A 1 106 ? 10.106 -7.389 -2.344 1.00 92.50 106 ASP A N 1
ATOM 816 C CA . ASP A 1 106 ? 9.598 -6.112 -2.835 1.00 92.50 106 ASP A CA 1
ATOM 817 C C . ASP A 1 106 ? 9.022 -6.214 -4.250 1.00 92.50 106 ASP A C 1
ATOM 819 O O . ASP A 1 106 ? 9.666 -6.697 -5.186 1.00 92.50 106 ASP A O 1
ATOM 823 N N . ARG A 1 107 ? 7.780 -5.745 -4.409 1.00 92.00 107 ARG A N 1
ATOM 824 C CA . ARG A 1 107 ? 6.981 -5.989 -5.612 1.00 92.00 107 ARG A CA 1
ATOM 825 C C . ARG A 1 107 ? 5.984 -4.877 -5.900 1.00 92.00 107 ARG A C 1
ATOM 827 O O . ARG A 1 107 ? 5.563 -4.129 -5.020 1.00 92.00 107 ARG A O 1
ATOM 834 N N . ARG A 1 108 ? 5.562 -4.815 -7.160 1.00 91.75 108 ARG A N 1
ATOM 835 C CA . ARG A 1 108 ? 4.582 -3.860 -7.699 1.00 91.75 108 ARG A CA 1
ATOM 836 C C . ARG A 1 108 ? 3.523 -4.572 -8.532 1.00 91.75 108 ARG A C 1
ATOM 838 O O . ARG A 1 108 ? 3.723 -5.715 -8.934 1.00 91.75 108 ARG A O 1
ATOM 845 N N . ARG A 1 109 ? 2.420 -3.885 -8.841 1.00 91.56 109 ARG A N 1
ATOM 846 C CA . ARG A 1 109 ? 1.331 -4.377 -9.714 1.00 91.56 109 ARG A CA 1
ATOM 847 C C . ARG A 1 109 ? 0.710 -5.699 -9.245 1.00 91.56 109 ARG A C 1
ATOM 849 O O . ARG A 1 109 ? 0.198 -6.461 -10.058 1.00 91.56 109 ARG A O 1
ATOM 856 N N . PHE A 1 110 ? 0.785 -5.979 -7.951 1.00 93.81 110 PHE A N 1
ATOM 857 C CA . PHE A 1 110 ? 0.093 -7.107 -7.344 1.00 93.81 110 PHE A CA 1
ATOM 858 C C . PHE A 1 110 ? -1.367 -6.743 -7.076 1.00 93.81 110 PHE A C 1
ATOM 860 O O . PHE A 1 110 ? -1.734 -5.566 -7.002 1.00 93.81 110 PHE A O 1
ATOM 867 N N . CYS A 1 111 ? -2.194 -7.766 -6.899 1.00 94.38 111 CYS A N 1
ATOM 868 C CA . CYS A 1 111 ? -3.570 -7.598 -6.458 1.00 94.38 111 CYS A CA 1
ATOM 869 C C . CYS A 1 111 ? -3.648 -7.908 -4.968 1.00 94.38 111 CYS A C 1
ATOM 871 O O . CYS A 1 111 ? -3.006 -8.845 -4.493 1.00 94.38 111 CYS A O 1
ATOM 873 N N . ALA A 1 112 ? -4.455 -7.146 -4.233 1.00 96.19 112 ALA A N 1
ATOM 874 C CA . ALA A 1 112 ? -4.797 -7.515 -2.873 1.00 96.19 112 ALA A CA 1
ATOM 875 C C . ALA A 1 112 ? -6.262 -7.220 -2.561 1.00 96.19 112 ALA A C 1
ATOM 877 O O . ALA A 1 112 ? -6.868 -6.321 -3.146 1.00 96.19 112 ALA A O 1
ATOM 878 N N . GLY A 1 113 ? -6.817 -7.991 -1.634 1.00 96.12 113 GLY A N 1
ATOM 879 C CA . GLY A 1 113 ? -8.178 -7.846 -1.137 1.00 96.12 113 GLY A CA 1
ATOM 880 C C . GLY A 1 113 ? -8.206 -7.975 0.377 1.00 96.12 113 GLY A C 1
ATOM 881 O O . GLY A 1 113 ? -7.446 -8.749 0.953 1.00 96.12 113 GLY A O 1
ATOM 882 N N . ALA A 1 114 ? -9.076 -7.207 1.022 1.00 95.12 114 ALA A N 1
ATOM 883 C CA . ALA A 1 114 ? -9.273 -7.276 2.461 1.00 95.12 114 ALA A CA 1
ATOM 884 C C . ALA A 1 114 ? -10.538 -8.063 2.807 1.00 95.12 114 ALA A C 1
ATOM 886 O O . ALA A 1 114 ? -11.565 -7.919 2.147 1.00 95.12 114 ALA A O 1
ATOM 887 N N . THR A 1 115 ? -10.470 -8.833 3.887 1.00 93.75 115 THR A N 1
ATOM 888 C CA . THR A 1 115 ? -11.629 -9.427 4.558 1.00 93.75 115 THR A CA 1
ATOM 889 C C . THR A 1 115 ? -11.464 -9.303 6.070 1.00 93.75 115 THR A C 1
ATOM 891 O O . THR A 1 115 ? -10.380 -8.993 6.570 1.00 93.75 115 THR A O 1
ATOM 894 N N . TRP A 1 116 ? -12.537 -9.534 6.812 1.00 92.94 116 TRP A N 1
ATOM 895 C CA . TRP A 1 116 ? -12.550 -9.419 8.264 1.00 92.94 116 TRP A CA 1
ATOM 896 C C . TRP A 1 116 ? -13.560 -10.378 8.881 1.00 92.94 116 TRP A C 1
ATOM 898 O O . TRP A 1 116 ? -14.506 -10.819 8.225 1.00 92.94 116 TRP A O 1
ATOM 908 N N . ALA A 1 117 ? -13.353 -10.696 10.157 1.00 90.69 117 ALA A N 1
ATOM 909 C CA . ALA A 1 117 ? -14.315 -11.468 10.931 1.00 90.69 117 ALA A CA 1
ATOM 910 C C . ALA A 1 117 ? -15.649 -10.709 11.053 1.00 90.69 117 ALA A C 1
ATOM 912 O O . ALA A 1 117 ? -15.676 -9.478 11.065 1.00 90.69 117 ALA A O 1
ATOM 913 N N . ALA A 1 118 ? -16.769 -11.431 11.166 1.00 88.75 118 ALA A N 1
ATOM 914 C CA . ALA A 1 118 ? -18.103 -10.821 11.243 1.00 88.75 118 ALA A CA 1
ATOM 915 C C . ALA A 1 118 ? -18.248 -9.840 12.424 1.00 88.75 118 ALA A C 1
ATOM 917 O O . ALA A 1 118 ? -18.954 -8.838 12.318 1.00 88.75 118 ALA A O 1
ATOM 918 N N . ASP A 1 119 ? -17.535 -10.108 13.517 1.00 88.31 119 ASP A N 1
ATOM 919 C CA . ASP A 1 119 ? -17.458 -9.279 14.722 1.00 88.31 119 ASP A CA 1
ATOM 920 C C . ASP A 1 119 ? -16.405 -8.157 14.643 1.00 88.31 119 ASP A C 1
ATOM 922 O O . ASP A 1 119 ? -16.261 -7.389 15.590 1.00 88.31 119 ASP A O 1
ATOM 926 N N . ARG A 1 120 ? -15.678 -8.043 13.520 1.00 87.94 120 ARG A N 1
ATOM 927 C CA . ARG A 1 120 ? -14.613 -7.056 13.273 1.00 87.94 120 ARG A CA 1
ATOM 928 C C . ARG A 1 120 ? -13.434 -7.120 14.251 1.00 87.94 120 ARG A C 1
ATOM 930 O O . ARG A 1 120 ? -12.683 -6.152 14.366 1.00 87.94 120 ARG A O 1
ATOM 937 N N . SER A 1 121 ? -13.235 -8.266 14.900 1.00 86.19 121 SER A N 1
ATOM 938 C CA . SER A 1 121 ? -12.110 -8.517 15.812 1.00 86.19 121 SER A CA 1
ATOM 939 C C . SER A 1 121 ? -10.771 -8.731 15.096 1.00 86.19 121 SER A C 1
ATOM 941 O O . SER A 1 121 ? -9.709 -8.631 15.703 1.00 86.19 121 SER A O 1
ATOM 943 N N . SER A 1 122 ? -10.792 -9.048 13.802 1.00 89.19 122 SER A N 1
ATOM 944 C CA . SER A 1 122 ? -9.584 -9.293 13.013 1.00 89.19 122 SER A CA 1
ATOM 945 C C . SER A 1 122 ? -9.795 -8.932 11.551 1.00 89.19 122 SER A C 1
ATOM 947 O O . SER A 1 122 ? -10.885 -9.112 10.998 1.00 89.19 122 SER A O 1
ATOM 949 N N . TYR A 1 123 ? -8.728 -8.434 10.927 1.00 93.44 123 TYR A N 1
ATOM 950 C CA . TYR A 1 123 ? -8.695 -8.042 9.523 1.00 93.44 123 TYR A CA 1
ATOM 951 C C . TYR A 1 123 ? -7.516 -8.733 8.848 1.00 93.44 123 TYR A C 1
ATOM 953 O O . TYR A 1 123 ? -6.410 -8.750 9.386 1.00 93.44 123 TYR A O 1
ATOM 961 N N . ASN A 1 124 ? -7.748 -9.283 7.661 1.00 94.81 124 ASN A N 1
ATOM 962 C CA . ASN A 1 124 ? -6.727 -9.951 6.868 1.00 94.81 124 ASN A CA 1
ATOM 963 C C . ASN A 1 124 ? -6.728 -9.388 5.452 1.00 94.81 124 ASN A C 1
ATOM 965 O O . ASN A 1 124 ? -7.775 -9.288 4.809 1.00 94.81 124 ASN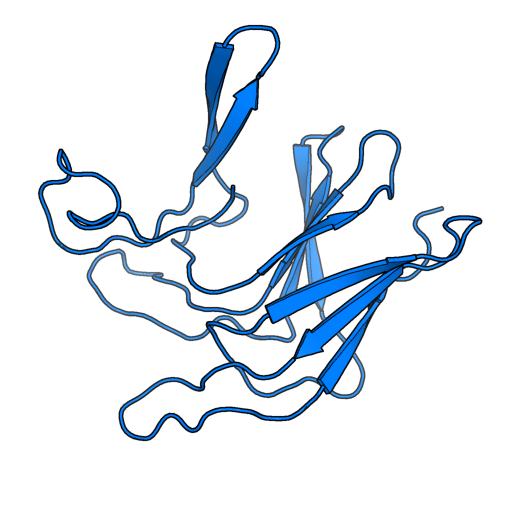 A O 1
ATOM 969 N N . ILE A 1 125 ? -5.543 -9.038 4.968 1.00 96.62 125 ILE A N 1
ATOM 970 C CA . ILE A 1 125 ? -5.316 -8.603 3.597 1.00 96.62 125 ILE A CA 1
ATOM 971 C C . ILE A 1 125 ? -4.594 -9.726 2.863 1.00 96.62 125 ILE A C 1
ATOM 973 O O . ILE A 1 125 ? -3.481 -10.093 3.223 1.00 96.62 125 ILE A O 1
ATOM 977 N N . TYR A 1 126 ? -5.228 -10.253 1.824 1.00 96.56 126 TYR A N 1
ATOM 978 C CA . TYR A 1 126 ? -4.681 -11.288 0.958 1.00 96.56 126 TYR A CA 1
ATOM 979 C C . TYR A 1 126 ? -4.030 -10.618 -0.233 1.00 96.56 126 TYR A C 1
ATOM 981 O O . TYR A 1 126 ? -4.693 -9.870 -0.948 1.00 96.56 126 TYR A O 1
ATOM 989 N N . LEU A 1 127 ? -2.751 -10.891 -0.438 1.00 95.75 127 LEU A N 1
ATOM 990 C CA . LEU A 1 127 ? -1.962 -10.438 -1.569 1.00 95.75 127 LEU A CA 1
ATOM 991 C C . LEU A 1 127 ? -1.689 -11.619 -2.489 1.00 95.75 127 LEU A C 1
ATOM 993 O O . LEU A 1 127 ? -1.327 -12.691 -2.011 1.00 95.75 127 LEU A O 1
ATOM 997 N N . TYR A 1 128 ? -1.807 -11.402 -3.796 1.00 96.06 128 TYR A N 1
ATOM 998 C CA . TYR A 1 128 ? -1.449 -12.392 -4.805 1.00 96.06 128 TYR A CA 1
ATOM 999 C C . TYR A 1 128 ? -0.559 -11.794 -5.894 1.00 96.06 128 TYR A C 1
ATOM 1001 O O . TYR A 1 128 ? -0.864 -10.739 -6.470 1.00 96.06 128 TYR A O 1
ATOM 1009 N N . GLY A 1 129 ? 0.525 -12.513 -6.180 1.00 94.38 129 GLY A N 1
ATOM 1010 C CA . GLY A 1 129 ? 1.420 -12.275 -7.299 1.00 94.38 129 GLY A CA 1
ATOM 1011 C C . GLY A 1 129 ? 2.094 -10.904 -7.283 1.00 94.38 129 GLY A C 1
ATOM 1012 O O . GLY A 1 129 ? 2.576 -10.428 -6.250 1.00 94.38 129 GLY A O 1
ATOM 1013 N N . GLY A 1 130 ? 2.164 -10.285 -8.462 1.00 92.88 130 GLY A N 1
ATOM 1014 C CA . GLY A 1 130 ? 2.877 -9.033 -8.715 1.00 92.88 130 GLY A CA 1
ATOM 1015 C C . GLY A 1 130 ? 4.107 -9.227 -9.590 1.00 92.88 130 GLY A C 1
ATOM 1016 O O . GLY A 1 130 ? 4.367 -10.308 -10.109 1.00 92.88 130 GLY A O 1
ATOM 1017 N N . ALA A 1 131 ? 4.878 -8.161 -9.756 1.00 91.38 131 ALA A N 1
ATOM 1018 C CA . ALA A 1 131 ? 6.115 -8.163 -10.520 1.00 91.38 131 ALA A CA 1
ATOM 1019 C C . ALA A 1 131 ? 7.256 -7.569 -9.695 1.00 91.38 131 ALA A C 1
ATOM 1021 O O . ALA A 1 131 ? 7.052 -6.615 -8.937 1.00 91.38 131 ALA A O 1
ATOM 1022 N N . GLY A 1 132 ? 8.461 -8.099 -9.895 1.00 87.44 132 GLY A N 1
ATOM 1023 C CA . GLY A 1 132 ? 9.683 -7.469 -9.411 1.00 87.44 132 GLY A CA 1
ATOM 1024 C C . GLY A 1 132 ? 9.993 -6.149 -10.134 1.00 87.44 132 GLY A C 1
ATOM 1025 O O . GLY A 1 132 ? 9.197 -5.600 -10.913 1.00 87.44 132 GLY A O 1
ATOM 1026 N N . PHE A 1 133 ? 11.201 -5.640 -9.913 1.00 82.56 133 PHE A N 1
ATOM 1027 C CA . PHE A 1 133 ? 11.697 -4.416 -10.540 1.00 82.56 133 PHE A CA 1
ATOM 1028 C C . PHE A 1 133 ? 13.060 -4.636 -11.204 1.00 82.56 133 PHE A C 1
ATOM 1030 O O . PHE A 1 133 ? 13.860 -5.439 -10.735 1.00 82.56 133 PHE A O 1
ATOM 1037 N N . GLY A 1 134 ? 13.325 -3.913 -12.297 1.00 77.38 134 GLY A N 1
ATOM 1038 C CA . GLY A 1 134 ? 14.557 -4.028 -13.086 1.00 77.38 134 GLY A CA 1
ATOM 1039 C C . GLY A 1 134 ? 14.414 -4.859 -14.368 1.00 77.38 134 GLY A C 1
ATOM 1040 O O . GLY A 1 134 ? 13.327 -5.316 -14.717 1.00 77.38 134 GLY A O 1
ATOM 1041 N N . ALA A 1 135 ? 15.529 -5.020 -15.089 1.00 65.25 135 ALA A N 1
ATOM 1042 C CA . ALA A 1 135 ? 15.567 -5.589 -16.443 1.00 65.25 135 ALA A CA 1
ATOM 1043 C C . ALA A 1 135 ? 15.166 -7.077 -16.527 1.00 65.25 135 ALA A C 1
ATOM 1045 O O . ALA A 1 135 ? 14.714 -7.517 -17.577 1.00 65.25 135 ALA A O 1
ATOM 1046 N N . ASN A 1 136 ? 15.273 -7.818 -15.419 1.00 58.97 136 ASN A N 1
ATOM 1047 C CA . ASN A 1 136 ? 14.936 -9.245 -15.319 1.00 58.97 136 ASN A CA 1
ATOM 1048 C C . ASN A 1 136 ? 13.848 -9.500 -14.261 1.00 58.97 136 ASN A C 1
ATOM 1050 O O . ASN A 1 136 ? 13.901 -10.486 -13.530 1.00 58.97 136 ASN A O 1
ATOM 1054 N N . ALA A 1 137 ? 12.899 -8.573 -14.115 1.00 73.88 137 ALA A N 1
ATOM 1055 C CA . ALA A 1 137 ? 11.838 -8.685 -13.123 1.00 73.88 137 ALA A CA 1
ATOM 1056 C C . ALA A 1 137 ? 10.897 -9.863 -13.428 1.00 73.88 137 ALA A C 1
ATOM 1058 O O . ALA A 1 137 ? 10.054 -9.780 -14.322 1.00 73.88 137 ALA A O 1
ATOM 1059 N N . SER A 1 138 ? 11.019 -10.937 -12.652 1.00 83.69 138 SER A N 1
ATOM 1060 C CA . SER A 1 138 ? 10.084 -12.060 -12.672 1.00 83.69 138 SER A CA 1
ATOM 1061 C C . SER A 1 138 ? 8.705 -11.645 -12.153 1.00 83.69 138 SER A C 1
ATOM 1063 O O . SER A 1 138 ? 8.579 -10.762 -11.296 1.00 83.69 138 SER A O 1
ATOM 1065 N N . GLY A 1 139 ? 7.668 -12.305 -12.669 1.00 88.56 139 GLY A N 1
ATOM 1066 C CA . GLY A 1 139 ? 6.353 -12.315 -12.038 1.00 88.56 139 GLY A CA 1
ATOM 1067 C C . GLY A 1 139 ? 6.355 -13.234 -10.818 1.00 88.56 139 GLY A C 1
ATOM 1068 O O . GLY A 1 139 ? 7.039 -14.257 -10.815 1.00 88.56 139 GLY A O 1
ATOM 1069 N N . TYR A 1 140 ? 5.598 -12.859 -9.796 1.00 91.94 140 TYR A N 1
ATOM 1070 C CA . TYR A 1 140 ? 5.329 -13.690 -8.629 1.00 91.94 140 TYR A CA 1
ATOM 1071 C C . TYR A 1 140 ? 3.999 -14.437 -8.816 1.00 91.94 140 TYR A C 1
ATOM 1073 O O . TYR A 1 140 ? 3.064 -13.885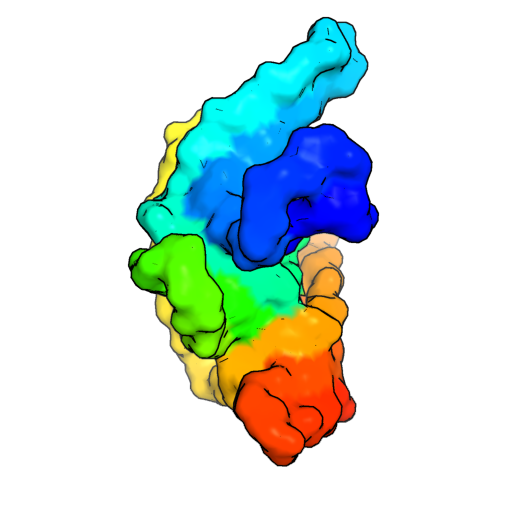 -9.397 1.00 91.94 140 TYR A O 1
ATOM 1081 N N . ASP A 1 141 ? 3.916 -15.662 -8.295 1.00 93.56 141 ASP A N 1
ATOM 1082 C CA . ASP A 1 141 ? 2.714 -16.526 -8.286 1.00 93.56 141 ASP A CA 1
ATOM 1083 C C . ASP A 1 141 ? 2.427 -17.075 -6.870 1.00 93.56 141 ASP A C 1
ATOM 1085 O O . ASP A 1 141 ? 1.851 -18.138 -6.664 1.00 93.56 141 ASP A O 1
ATOM 1089 N N . ASP A 1 142 ? 2.901 -16.360 -5.854 1.00 94.88 142 ASP A N 1
ATOM 1090 C CA . ASP A 1 142 ? 2.731 -16.675 -4.439 1.00 94.88 142 ASP A CA 1
ATOM 1091 C C . ASP A 1 142 ? 1.556 -15.880 -3.831 1.00 94.88 142 ASP A C 1
ATOM 1093 O O . ASP A 1 142 ? 1.085 -14.871 -4.373 1.00 94.88 142 ASP A O 1
ATOM 1097 N N . ILE A 1 143 ? 1.062 -16.359 -2.685 1.00 95.44 143 ILE A N 1
ATOM 1098 C CA . ILE A 1 143 ? 0.021 -15.700 -1.889 1.00 95.44 143 ILE A CA 1
ATOM 1099 C C . ILE A 1 143 ? 0.593 -15.382 -0.513 1.00 95.44 143 ILE A C 1
ATOM 1101 O O . ILE A 1 143 ? 1.136 -16.261 0.151 1.00 95.44 143 ILE A O 1
ATOM 1105 N N . TYR A 1 144 ? 0.397 -14.145 -0.066 1.00 96.75 144 TYR A N 1
ATOM 1106 C CA . TYR A 1 144 ? 0.740 -13.696 1.281 1.00 96.75 144 TYR A CA 1
ATOM 1107 C C . TYR A 1 144 ? -0.494 -13.156 1.995 1.00 96.75 144 TYR A C 1
ATOM 1109 O O . TYR A 1 144 ? -1.406 -12.613 1.369 1.00 96.75 144 TYR A O 1
ATOM 1117 N N . ILE A 1 145 ? -0.512 -13.282 3.320 1.00 95.94 145 ILE A N 1
ATOM 1118 C CA . ILE A 1 145 ? -1.570 -12.732 4.166 1.00 95.94 145 ILE A CA 1
ATOM 1119 C C . ILE A 1 145 ? -0.937 -11.744 5.138 1.00 95.94 145 ILE A C 1
ATOM 1121 O O . ILE A 1 145 ? -0.090 -12.113 5.946 1.00 95.94 145 ILE A O 1
ATOM 1125 N N . LEU A 1 146 ? -1.376 -10.490 5.073 1.00 95.06 146 LEU A N 1
ATOM 1126 C CA . LEU A 1 146 ? -1.086 -9.482 6.081 1.00 95.06 146 LEU A CA 1
ATOM 1127 C C . LEU A 1 146 ? -2.243 -9.455 7.080 1.00 95.06 146 LEU A C 1
ATOM 1129 O O . LEU A 1 146 ? -3.325 -8.938 6.788 1.00 95.06 146 LEU A O 1
ATOM 1133 N N . SER A 1 147 ? -2.006 -10.020 8.257 1.00 92.81 147 SER A N 1
ATOM 1134 C CA . SER A 1 147 ? -2.940 -9.965 9.378 1.00 92.81 147 SER A CA 1
ATOM 1135 C C . SER A 1 147 ? -2.741 -8.681 10.174 1.00 92.81 147 SER A C 1
ATOM 1137 O O . SER A 1 147 ? -1.619 -8.326 10.531 1.00 92.81 147 SER A O 1
ATOM 1139 N N . LEU A 1 148 ? -3.839 -7.993 10.472 1.00 88.81 148 LEU A N 1
ATOM 1140 C CA . LEU A 1 148 ? -3.844 -6.777 11.275 1.00 88.81 148 LEU A CA 1
ATOM 1141 C C . LEU A 1 148 ? -4.506 -7.071 12.628 1.00 88.81 148 LEU A C 1
ATOM 1143 O O . LEU A 1 148 ? -5.601 -7.650 12.651 1.00 88.81 148 LEU A O 1
ATOM 1147 N N . PRO A 1 149 ? -3.871 -6.688 13.751 1.00 77.69 149 PRO A N 1
ATOM 1148 C CA . PRO A 1 149 ? -4.478 -6.840 15.066 1.00 77.69 149 PRO A CA 1
ATOM 1149 C C . PRO A 1 149 ? -5.748 -5.984 15.181 1.00 77.69 149 PRO A C 1
ATOM 1151 O O . PRO A 1 149 ? -5.911 -4.991 14.469 1.00 77.69 149 PRO A O 1
ATOM 1154 N N . SER A 1 150 ? -6.652 -6.370 16.086 1.00 67.44 150 SER A N 1
ATOM 1155 C CA . SER A 1 150 ? -7.856 -5.588 16.378 1.00 67.44 150 SER A CA 1
ATOM 1156 C C . SER A 1 150 ? -7.487 -4.165 16.794 1.00 67.44 150 SER A C 1
ATOM 1158 O O . SER A 1 150 ? -6.637 -3.967 17.661 1.00 67.44 150 SER A O 1
ATOM 1160 N N . PHE A 1 151 ? -8.182 -3.183 16.229 1.00 62.41 151 PHE A N 1
ATOM 1161 C CA . PHE A 1 151 ? -8.151 -1.803 16.702 1.00 62.41 151 PHE A CA 1
ATOM 1162 C C . PHE A 1 151 ? -9.219 -1.679 17.795 1.00 62.41 151 PHE A C 1
ATOM 1164 O O . PHE A 1 151 ? -10.391 -1.477 17.480 1.00 62.41 151 PHE A O 1
ATOM 1171 N N . THR A 1 152 ? -8.847 -1.919 19.054 1.00 51.09 152 THR A N 1
ATOM 1172 C CA . THR A 1 152 ? -9.713 -1.652 20.220 1.00 51.09 152 THR A CA 1
ATOM 1173 C C . THR A 1 152 ? -9.612 -0.203 20.655 1.00 51.09 152 THR A C 1
ATOM 1175 O O . THR A 1 152 ? -8.456 0.274 20.736 1.00 51.09 152 THR A O 1
#

Foldseek 3Di:
DAWAWDDCVVPVPDDDDIFIAQWDWDADPVVRDIDIHRHPDPWRFYQWDWDWDPADPRTKIKIFAGWTHRPRPPDIDTTFQQWIKIADPPVRDIDTGGDDDDGDPGFGNWDKDKDADPVRQKIKIKIAWGWDDDDPIDIGGDIDIDIDGHPD

Sequence (152 aa):
MLGRWQSNASNPAWSGPPLATRGMIKYDYQMGTWTNDTGPDQTGSAEGVMLYLPASRIGILVYFGGIQTPYKIETVVLSPMDQIHIYDIQSSQRYTQKATGEIPGDRRRFCAGATWAADRSSYNIYLYGGAGFGANASGYDDIYILSLPSFT

Organism: NCBI:txid61207